Protein AF-A0A9P3Q6A2-F1 (afdb_monomer_lite)

Structure (mmCIF, N/CA/C/O backbone):
data_AF-A0A9P3Q6A2-F1
#
_entry.id   AF-A0A9P3Q6A2-F1
#
loop_
_atom_site.group_PDB
_atom_site.id
_atom_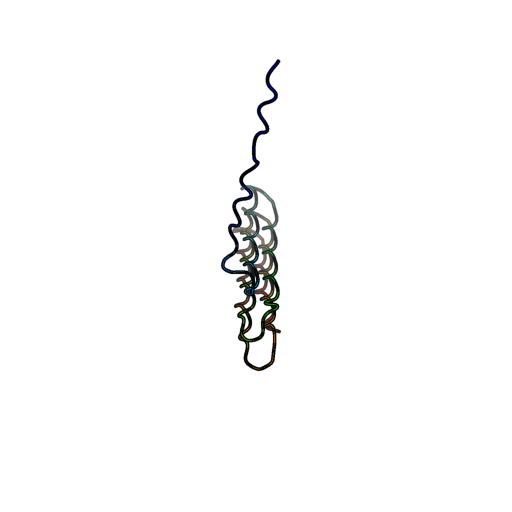site.type_symbol
_atom_site.label_atom_id
_atom_site.label_alt_id
_atom_site.label_comp_id
_atom_site.label_asym_id
_atom_site.label_entity_id
_atom_site.label_seq_id
_atom_site.pdbx_PDB_ins_code
_atom_site.Cartn_x
_atom_site.Cartn_y
_atom_site.Cartn_z
_atom_site.occupancy
_atom_site.B_iso_or_equiv
_atom_site.auth_seq_id
_atom_site.auth_comp_id
_atom_site.auth_asym_id
_atom_site.auth_atom_id
_atom_site.pdbx_PDB_model_num
ATOM 1 N N . MET A 1 1 ? -12.857 40.106 -28.783 1.00 48.41 1 MET A N 1
ATOM 2 C CA . MET A 1 1 ? -13.370 38.939 -28.034 1.00 48.41 1 MET A CA 1
ATOM 3 C C . MET A 1 1 ? -12.245 37.914 -28.010 1.00 48.41 1 MET A C 1
ATOM 5 O O . MET A 1 1 ? -12.000 37.279 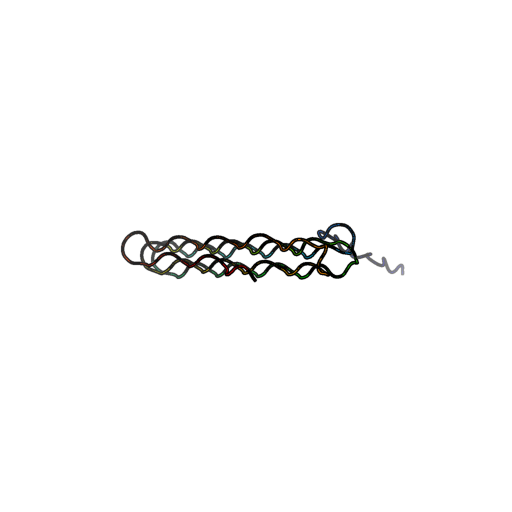-29.024 1.00 48.41 1 MET A O 1
ATOM 9 N N . THR A 1 2 ? -11.456 37.879 -26.933 1.00 52.19 2 THR A N 1
ATOM 10 C CA . THR A 1 2 ? -10.187 37.130 -26.877 1.00 52.19 2 THR A CA 1
ATOM 11 C C . THR A 1 2 ? -10.376 35.884 -26.023 1.00 52.19 2 THR A C 1
ATOM 13 O O . THR A 1 2 ? -10.626 35.988 -24.824 1.00 52.19 2 THR A O 1
ATOM 16 N N . THR A 1 3 ? -10.277 34.706 -26.633 1.00 56.09 3 THR A N 1
ATOM 17 C CA . THR A 1 3 ? -10.368 33.421 -25.932 1.00 56.09 3 THR A CA 1
ATOM 18 C C . THR A 1 3 ? -9.018 33.102 -25.294 1.00 56.09 3 THR A C 1
ATOM 20 O O . THR A 1 3 ? -8.057 32.779 -25.988 1.00 56.09 3 THR A O 1
ATOM 23 N N . ILE A 1 4 ? -8.932 33.198 -23.966 1.00 55.03 4 ILE A N 1
ATOM 24 C CA . ILE A 1 4 ? -7.765 32.742 -23.203 1.00 55.03 4 ILE A CA 1
ATOM 25 C C . ILE A 1 4 ? -7.836 31.215 -23.122 1.00 55.03 4 ILE A C 1
ATOM 27 O O . ILE A 1 4 ? -8.586 30.657 -22.319 1.00 55.03 4 ILE A O 1
ATOM 31 N N . ALA A 1 5 ? -7.059 30.531 -23.961 1.00 53.19 5 ALA A N 1
ATOM 32 C CA . ALA A 1 5 ? -6.827 29.100 -23.829 1.00 53.19 5 ALA A CA 1
ATOM 33 C C . ALA A 1 5 ? -6.021 28.856 -22.544 1.00 53.19 5 ALA A C 1
ATOM 35 O O . ALA A 1 5 ? -4.799 29.019 -22.518 1.00 53.19 5 ALA A O 1
ATOM 36 N N . ARG A 1 6 ? -6.702 28.494 -21.450 1.00 58.19 6 ARG A N 1
ATOM 37 C CA . ARG A 1 6 ? -6.028 27.993 -20.250 1.00 58.19 6 ARG A CA 1
ATOM 38 C C . ARG A 1 6 ? -5.345 26.682 -20.627 1.00 58.19 6 ARG A C 1
ATOM 40 O O . ARG A 1 6 ? -6.010 25.667 -20.809 1.00 58.19 6 ARG A O 1
ATOM 47 N N . ARG A 1 7 ? -4.017 26.705 -20.755 1.00 57.19 7 ARG A N 1
ATOM 48 C CA . ARG A 1 7 ? -3.218 25.480 -20.732 1.00 57.19 7 ARG A CA 1
ATOM 49 C C . ARG A 1 7 ? -3.399 24.873 -19.346 1.00 57.19 7 ARG A C 1
ATOM 51 O O . ARG A 1 7 ? -2.896 25.421 -18.370 1.00 57.19 7 ARG A O 1
ATOM 58 N N . ALA A 1 8 ? -4.142 23.775 -19.259 1.00 55.56 8 ALA A N 1
ATOM 59 C CA . ALA A 1 8 ? -4.055 22.900 -18.104 1.00 55.56 8 ALA A CA 1
ATOM 60 C C . ALA A 1 8 ? -2.614 22.378 -18.071 1.00 55.56 8 ALA A C 1
ATOM 62 O O . ALA A 1 8 ? -2.205 21.604 -18.937 1.00 55.56 8 ALA A O 1
ATOM 63 N N . SER A 1 9 ? -1.811 22.869 -17.131 1.00 53.50 9 SER A N 1
ATOM 64 C CA . SER A 1 9 ? -0.533 22.251 -16.816 1.00 53.50 9 SER A CA 1
ATOM 65 C C . SER A 1 9 ? -0.847 20.878 -16.236 1.00 53.50 9 SER A C 1
ATOM 67 O O . SER A 1 9 ? -1.248 20.765 -15.078 1.00 53.50 9 SER A O 1
ATOM 69 N N . ILE A 1 10 ? -0.721 19.836 -17.055 1.00 57.38 10 ILE A N 1
ATOM 70 C CA . ILE A 1 10 ? -0.639 18.470 -16.549 1.00 57.38 10 ILE A CA 1
ATOM 71 C C . ILE A 1 10 ? 0.653 18.423 -15.733 1.00 57.38 10 ILE A C 1
ATOM 73 O O . ILE A 1 10 ? 1.747 18.419 -16.296 1.00 57.38 10 ILE A O 1
ATOM 77 N N . SER A 1 11 ? 0.520 18.459 -14.407 1.00 50.62 11 SER A N 1
ATOM 78 C CA . SER A 1 11 ? 1.612 18.120 -13.501 1.00 50.62 11 SER A CA 1
ATOM 79 C C . SER A 1 11 ? 1.866 16.633 -13.685 1.00 50.62 11 SER A C 1
ATOM 81 O O . SER A 1 11 ? 1.134 15.803 -13.148 1.00 50.62 11 SER A O 1
ATOM 83 N N . GLN A 1 12 ? 2.856 16.287 -14.501 1.00 53.09 12 GLN A N 1
ATOM 84 C CA . GLN A 1 12 ? 3.374 14.927 -14.555 1.00 53.09 12 GLN A CA 1
ATOM 85 C C . GLN A 1 12 ? 4.150 14.682 -13.254 1.00 53.09 12 GLN A C 1
ATOM 87 O O . GLN A 1 12 ? 5.374 14.736 -13.227 1.00 53.09 12 GLN A O 1
ATOM 92 N N . ASN A 1 13 ? 3.429 14.447 -12.152 1.00 48.69 13 ASN A N 1
ATOM 93 C CA . ASN A 1 13 ? 3.988 13.954 -10.887 1.00 48.69 13 ASN A CA 1
ATOM 94 C C . ASN A 1 13 ? 4.331 12.457 -11.015 1.00 48.69 13 ASN A C 1
ATOM 96 O O . ASN A 1 13 ? 3.920 11.638 -10.202 1.00 48.69 13 ASN A O 1
ATOM 100 N N . GLY A 1 14 ? 5.031 12.091 -12.084 1.00 45.03 14 GLY A N 1
ATOM 101 C CA . GLY A 1 14 ? 5.485 10.740 -12.375 1.00 45.03 14 GLY A CA 1
ATOM 102 C C . GLY A 1 14 ? 6.808 10.866 -13.107 1.00 45.03 14 GLY A C 1
ATOM 103 O O . GLY A 1 14 ? 6.840 11.331 -14.244 1.00 45.03 14 GLY A O 1
ATOM 104 N N . GLY A 1 15 ? 7.903 10.565 -12.410 1.00 45.69 15 GLY A N 1
ATOM 105 C CA . GLY A 1 15 ? 9.258 10.731 -12.926 1.00 45.69 15 GLY A CA 1
ATOM 106 C C . GLY A 1 15 ? 9.463 10.035 -14.273 1.00 45.69 15 GLY A C 1
ATOM 107 O O . GLY A 1 15 ? 8.913 8.967 -14.508 1.00 45.69 15 GLY A O 1
ATOM 108 N N . ASN A 1 16 ? 10.248 10.670 -15.148 1.00 51.50 16 ASN A N 1
ATOM 109 C CA . ASN A 1 16 ? 10.849 10.140 -16.379 1.00 51.50 16 ASN A CA 1
ATOM 110 C C . ASN A 1 16 ? 10.296 8.786 -16.878 1.00 51.50 16 ASN A C 1
ATOM 112 O O . ASN A 1 16 ? 10.973 7.776 -16.738 1.00 51.50 16 ASN A O 1
ATOM 116 N N . GLY A 1 17 ? 9.085 8.789 -17.455 1.00 54.41 17 GLY A N 1
ATOM 117 C CA . GLY A 1 17 ? 8.560 7.938 -18.546 1.00 54.41 17 GLY A CA 1
ATOM 118 C C . GLY A 1 17 ? 8.713 6.408 -18.546 1.00 54.41 17 GLY A C 1
ATOM 119 O O . GLY A 1 17 ? 8.211 5.774 -19.467 1.00 54.41 17 GLY A O 1
ATOM 120 N N . TYR A 1 18 ? 9.392 5.804 -17.579 1.00 62.00 18 TYR A N 1
ATOM 121 C CA . TYR A 1 18 ? 9.832 4.414 -17.651 1.00 62.00 18 TYR A CA 1
ATOM 122 C C . TYR A 1 18 ? 9.606 3.661 -16.336 1.00 62.00 18 TYR A C 1
ATOM 124 O O . TYR A 1 18 ? 9.399 2.450 -16.365 1.00 62.00 18 TYR A O 1
ATOM 132 N N . HIS A 1 19 ? 9.586 4.361 -15.199 1.00 75.62 19 HIS A N 1
ATOM 133 C CA . HIS A 1 19 ? 9.279 3.774 -13.896 1.00 75.62 19 HIS A CA 1
ATOM 134 C C . HIS A 1 19 ? 7.777 3.690 -13.653 1.00 75.62 19 HIS A C 1
ATOM 136 O O . HIS A 1 19 ? 7.009 4.562 -14.068 1.00 75.62 19 HIS A O 1
ATOM 142 N N . GLY A 1 20 ? 7.371 2.646 -12.941 1.00 78.88 20 GLY A N 1
ATOM 143 C CA . GLY A 1 20 ? 6.008 2.536 -12.455 1.00 78.88 20 GLY A CA 1
ATOM 144 C C . GLY A 1 20 ? 5.700 3.592 -11.395 1.00 78.88 20 GLY A C 1
ATOM 145 O O . GLY A 1 20 ? 6.536 3.883 -10.544 1.00 78.88 20 GLY A O 1
ATOM 146 N N . GLY A 1 21 ? 4.498 4.168 -11.430 1.00 86.56 21 GLY A N 1
ATOM 147 C CA . GLY A 1 21 ? 4.047 5.070 -10.368 1.00 86.56 21 GLY A CA 1
ATOM 148 C C . GLY A 1 21 ? 3.808 4.316 -9.058 1.00 86.56 21 GLY A C 1
ATOM 149 O O . GLY A 1 21 ? 3.321 3.189 -9.087 1.00 86.56 21 GLY A O 1
ATOM 150 N N . HIS A 1 22 ? 4.123 4.927 -7.918 1.00 91.12 22 HIS A N 1
ATOM 151 C CA . HIS A 1 22 ? 3.804 4.344 -6.614 1.00 91.12 22 HIS A CA 1
ATOM 152 C C . HIS A 1 22 ? 2.288 4.256 -6.404 1.00 91.12 22 HIS A C 1
ATOM 154 O O . HIS A 1 22 ? 1.533 5.144 -6.814 1.00 91.12 22 HIS A O 1
ATOM 160 N N . GLY A 1 23 ? 1.856 3.192 -5.737 1.00 91.69 23 GLY A N 1
ATOM 161 C CA . GLY A 1 23 ? 0.494 3.039 -5.263 1.00 91.69 23 GLY A CA 1
ATOM 162 C C . GLY A 1 23 ? 0.156 4.070 -4.187 1.00 91.69 23 GLY A C 1
ATOM 163 O O . GLY A 1 23 ? 0.993 4.446 -3.368 1.00 91.69 23 GLY A O 1
ATOM 164 N N . GLY A 1 24 ? -1.087 4.550 -4.183 1.00 95.19 24 GLY A N 1
ATOM 165 C CA . GLY A 1 24 ? -1.558 5.471 -3.149 1.00 95.19 24 GLY A CA 1
ATOM 166 C C . GLY A 1 24 ? -1.781 4.760 -1.815 1.00 95.19 24 GLY A C 1
ATOM 167 O O . GLY A 1 24 ? -2.255 3.627 -1.798 1.00 95.19 24 GLY A O 1
ATOM 168 N N . ARG A 1 25 ? -1.493 5.428 -0.696 1.00 97.12 25 ARG A N 1
ATOM 169 C CA . ARG A 1 25 ? -1.860 4.922 0.633 1.00 97.12 25 ARG A CA 1
ATOM 170 C C . ARG A 1 25 ? -3.387 4.846 0.782 1.00 97.12 25 ARG A C 1
ATOM 172 O O . ARG A 1 25 ? -4.100 5.755 0.352 1.00 97.12 25 ARG A O 1
ATOM 179 N N . GLY A 1 26 ? -3.871 3.776 1.404 1.00 95.00 26 GLY A N 1
ATOM 180 C CA . GLY A 1 26 ? -5.269 3.596 1.769 1.00 95.00 26 GLY A CA 1
ATOM 181 C C . GLY A 1 26 ? -5.727 4.602 2.828 1.00 95.00 26 GLY A C 1
ATOM 182 O O . GLY A 1 26 ? -4.964 4.994 3.706 1.00 95.00 26 GLY A O 1
ATOM 183 N N . GLY A 1 27 ? -6.979 5.052 2.736 1.00 96.19 27 GLY A N 1
ATOM 184 C CA . GLY A 1 27 ? -7.526 6.029 3.680 1.00 96.19 27 GLY A CA 1
ATOM 185 C C . GLY A 1 27 ? -7.771 5.433 5.065 1.00 96.19 27 GLY A C 1
ATOM 186 O O . GLY A 1 27 ? -8.244 4.303 5.176 1.00 96.19 27 GLY A O 1
ATOM 187 N N . ASP A 1 28 ? -7.502 6.208 6.112 1.00 97.06 28 ASP A N 1
ATOM 188 C CA . ASP A 1 28 ? -7.828 5.811 7.481 1.00 97.06 28 ASP A CA 1
ATOM 189 C C . ASP A 1 28 ? -9.342 5.928 7.735 1.00 97.06 28 ASP A C 1
ATOM 191 O O . ASP A 1 28 ? -10.029 6.808 7.201 1.00 97.06 28 ASP A O 1
ATOM 195 N N . ALA A 1 29 ? -9.873 5.024 8.554 1.00 94.06 29 ALA A N 1
ATOM 196 C CA . ALA A 1 29 ? -11.281 4.998 8.914 1.00 94.06 29 ALA A CA 1
ATOM 197 C C . ALA A 1 29 ? -11.666 6.121 9.895 1.00 94.06 29 ALA A C 1
ATOM 199 O O . ALA A 1 29 ? -10.838 6.714 10.586 1.00 94.06 29 ALA A O 1
ATOM 200 N N . GLY A 1 30 ? -12.973 6.376 10.005 1.00 90.56 30 GLY A N 1
ATOM 201 C CA . GLY A 1 30 ? -13.525 7.231 11.057 1.00 90.56 30 GLY A CA 1
ATOM 202 C C . GLY A 1 30 ? -13.410 6.604 12.455 1.00 90.56 30 GLY A C 1
ATOM 203 O O . GLY A 1 30 ? -13.280 5.392 12.604 1.00 90.56 30 GLY A O 1
ATOM 204 N N . LEU A 1 31 ? -13.519 7.435 13.498 1.00 91.56 31 LEU A N 1
ATOM 205 C CA . LEU A 1 31 ? -13.165 7.070 14.878 1.00 91.56 31 LEU A CA 1
ATOM 206 C C . LEU A 1 31 ? -13.917 5.856 15.454 1.00 91.56 31 LEU A C 1
ATOM 208 O O . LEU A 1 31 ? -13.311 5.050 16.148 1.00 91.56 31 LEU A O 1
ATOM 212 N N . LEU A 1 32 ? -15.230 5.733 15.238 1.00 87.69 32 LEU A N 1
ATOM 213 C CA . LEU A 1 32 ? -16.056 4.772 15.990 1.00 87.69 32 LEU A CA 1
ATOM 214 C C . LEU A 1 32 ? -16.153 3.398 15.328 1.00 87.69 32 LEU A C 1
ATOM 216 O O . LEU A 1 32 ? -16.068 2.374 16.000 1.00 87.69 32 LEU A O 1
ATOM 220 N N . SER A 1 33 ? -16.360 3.367 14.016 1.00 87.88 33 SER A N 1
ATOM 221 C CA . SER A 1 33 ? -16.413 2.123 13.264 1.00 87.88 33 SER A CA 1
ATOM 222 C C . SER A 1 33 ? -16.071 2.377 11.808 1.00 87.88 33 SER A C 1
ATOM 224 O O . SER A 1 33 ? -16.577 3.325 11.202 1.00 87.88 33 SER A O 1
ATOM 226 N N . GLY A 1 34 ? -15.217 1.524 11.257 1.00 89.19 34 GLY A N 1
ATOM 227 C CA . GLY A 1 34 ? -14.851 1.566 9.853 1.00 89.19 34 GLY A CA 1
ATOM 228 C C . GLY A 1 34 ? -13.589 0.769 9.567 1.00 89.19 34 GLY A C 1
ATOM 229 O O . GLY A 1 34 ? -12.720 0.619 10.425 1.00 89.19 34 GLY A O 1
ATOM 230 N N . PHE A 1 35 ? -13.519 0.261 8.343 1.00 94.00 35 PHE A N 1
ATOM 231 C CA . PHE A 1 35 ? -12.356 -0.444 7.830 1.00 94.00 35 PHE A CA 1
ATOM 232 C C . PHE A 1 35 ? -11.363 0.547 7.241 1.00 94.00 35 PHE A C 1
ATOM 234 O O . PHE A 1 35 ? -11.766 1.503 6.574 1.00 94.00 35 PHE A O 1
ATOM 241 N N . GLY A 1 36 ? -10.079 0.290 7.462 1.00 95.50 36 GLY A N 1
ATOM 242 C CA . GLY A 1 36 ? -9.030 0.982 6.737 1.00 95.50 36 GLY A CA 1
ATOM 243 C C . GLY A 1 36 ? -9.115 0.684 5.238 1.00 95.50 36 GLY A C 1
ATOM 244 O O . GLY A 1 36 ? -9.434 -0.432 4.821 1.00 95.50 36 GLY A O 1
ATOM 245 N N . GLY A 1 37 ? -8.858 1.688 4.406 1.00 97.00 37 GLY A N 1
ATOM 246 C CA . GLY A 1 37 ? -8.828 1.530 2.956 1.00 97.00 37 GLY A CA 1
ATOM 247 C C . GLY A 1 37 ? -7.633 0.690 2.509 1.00 97.00 37 GLY A C 1
ATOM 248 O O . GLY A 1 37 ? -6.567 0.764 3.106 1.00 97.00 37 GLY A O 1
ATOM 249 N N . ALA A 1 38 ? -7.776 -0.094 1.442 1.00 97.38 38 ALA A N 1
ATOM 250 C CA . ALA A 1 38 ? -6.636 -0.805 0.869 1.00 97.38 38 ALA A CA 1
ATOM 251 C C . ALA A 1 38 ? -5.633 0.171 0.233 1.00 97.38 38 ALA A C 1
ATOM 253 O O . ALA A 1 38 ? -6.023 1.181 -0.360 1.00 97.38 38 ALA A O 1
ATOM 254 N N . GLY A 1 39 ? -4.351 -0.162 0.328 1.00 96.62 39 GLY A N 1
ATOM 255 C CA . GLY A 1 39 ? -3.295 0.497 -0.418 1.00 96.62 39 GLY A CA 1
ATOM 256 C C . GLY A 1 39 ? -3.377 0.178 -1.911 1.00 96.62 39 GLY A C 1
ATOM 257 O O . GLY A 1 39 ? -3.729 -0.929 -2.322 1.00 96.62 39 GLY A O 1
ATOM 258 N N . GLY A 1 40 ? -3.077 1.166 -2.747 1.00 95.94 40 GLY A N 1
ATOM 259 C CA . GLY A 1 40 ? -3.041 1.017 -4.197 1.00 95.94 40 GLY A CA 1
ATOM 260 C C . GLY A 1 40 ? -1.854 0.168 -4.646 1.00 95.94 40 GLY A C 1
ATOM 261 O O . GLY A 1 40 ? -0.791 0.206 -4.037 1.00 95.94 40 GLY A O 1
ATOM 262 N N . ALA A 1 41 ? -2.008 -0.578 -5.736 1.00 94.94 41 ALA A N 1
ATOM 263 C CA . ALA A 1 41 ? -0.886 -1.295 -6.334 1.00 94.94 41 ALA A CA 1
ATOM 264 C C . ALA A 1 41 ? 0.115 -0.325 -6.981 1.00 94.94 41 ALA A C 1
ATOM 266 O O . ALA A 1 41 ? -0.275 0.708 -7.534 1.00 94.94 41 ALA A O 1
ATOM 267 N N . GLY A 1 42 ? 1.393 -0.693 -6.949 1.00 91.88 42 GLY A N 1
ATOM 268 C CA . GLY A 1 42 ? 2.426 -0.025 -7.726 1.00 91.88 42 GLY A CA 1
ATOM 269 C C . GLY A 1 42 ? 2.260 -0.286 -9.224 1.00 91.88 42 GLY A C 1
ATOM 270 O O . GLY A 1 42 ? 1.878 -1.374 -9.656 1.00 91.88 42 GLY A O 1
ATOM 271 N N . GLY A 1 43 ? 2.537 0.722 -10.045 1.00 89.62 43 GLY A N 1
ATOM 272 C CA . GLY A 1 43 ? 2.504 0.617 -11.501 1.00 89.62 43 GLY A CA 1
ATOM 273 C C . GLY A 1 43 ? 3.670 -0.208 -12.046 1.00 89.62 43 GLY A C 1
ATOM 274 O O . GLY A 1 43 ? 4.736 -0.276 -11.441 1.00 89.62 43 GLY A O 1
ATOM 275 N N . ALA A 1 44 ? 3.506 -0.808 -13.222 1.00 86.56 44 ALA A N 1
ATOM 276 C CA . ALA A 1 44 ? 4.608 -1.489 -13.897 1.00 86.56 44 ALA A CA 1
ATOM 277 C C . ALA A 1 44 ? 5.592 -0.480 -14.516 1.00 86.56 44 ALA A C 1
ATOM 279 O O . ALA A 1 44 ? 5.175 0.514 -15.116 1.00 86.56 44 ALA A O 1
ATOM 280 N N . GLY A 1 45 ? 6.892 -0.760 -14.410 1.00 82.81 45 GLY A N 1
ATOM 281 C CA . GLY A 1 45 ? 7.899 -0.111 -15.247 1.00 82.81 45 GLY A CA 1
ATOM 282 C C . GLY A 1 45 ? 7.865 -0.708 -16.656 1.00 82.81 45 GLY A C 1
ATOM 283 O O . GLY A 1 45 ? 7.705 -1.916 -16.806 1.00 82.81 45 GLY A O 1
ATOM 284 N N . THR A 1 46 ? 7.972 0.112 -17.702 1.00 73.44 46 THR A N 1
ATOM 285 C CA . THR A 1 46 ? 7.789 -0.338 -19.106 1.00 73.44 46 THR A CA 1
ATOM 286 C C . THR A 1 46 ? 9.007 -0.098 -20.001 1.00 73.44 46 THR A C 1
ATOM 288 O O . THR A 1 46 ? 8.931 -0.239 -21.2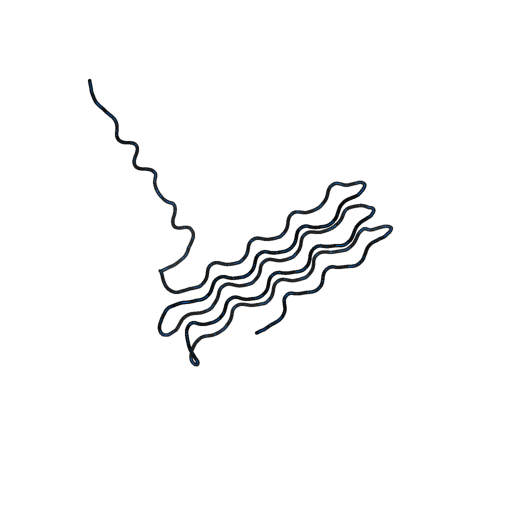20 1.00 73.44 46 THR A O 1
ATOM 291 N N . GLY A 1 47 ? 10.154 0.243 -19.412 1.00 67.69 47 GLY A N 1
ATOM 292 C CA . GLY A 1 47 ? 11.406 0.481 -20.132 1.00 67.69 47 GLY A CA 1
ATOM 293 C C . GLY A 1 47 ? 12.426 -0.660 -19.997 1.00 67.69 47 GLY A C 1
ATOM 294 O O . GLY A 1 47 ? 12.229 -1.601 -19.230 1.00 67.69 47 GLY A O 1
ATOM 295 N N . PRO A 1 48 ? 13.554 -0.579 -20.729 1.00 64.00 48 PRO A N 1
ATOM 296 C CA . PRO A 1 48 ? 14.554 -1.645 -20.790 1.00 64.00 48 PRO A CA 1
ATOM 297 C C . PRO A 1 48 ? 15.366 -1.830 -19.501 1.00 64.00 48 PRO A C 1
ATOM 299 O O . PRO A 1 48 ? 16.019 -2.852 -19.360 1.00 64.00 48 PRO A O 1
ATOM 302 N N . ILE A 1 49 ? 15.375 -0.873 -18.573 1.00 71.75 49 ILE A N 1
ATOM 303 C CA . ILE A 1 49 ? 15.897 -1.048 -17.208 1.00 71.75 49 ILE A CA 1
ATOM 304 C C . ILE A 1 49 ? 15.063 -0.136 -16.312 1.00 71.75 49 ILE A C 1
ATOM 306 O O . ILE A 1 49 ? 15.317 1.067 -16.256 1.00 71.75 49 ILE A O 1
ATOM 310 N N . THR A 1 50 ? 14.014 -0.665 -15.682 1.00 77.56 50 THR A N 1
ATOM 311 C CA . THR A 1 50 ? 13.060 0.176 -14.944 1.00 77.56 50 THR A CA 1
ATOM 312 C C . THR A 1 50 ? 12.505 -0.488 -13.713 1.00 77.56 50 THR A C 1
ATOM 314 O O . THR A 1 50 ? 11.905 -1.553 -13.805 1.00 77.56 50 THR A O 1
ATOM 317 N N . THR A 1 51 ? 12.584 0.204 -12.587 1.00 84.06 51 THR A N 1
ATOM 318 C CA . THR A 1 51 ? 11.916 -0.226 -11.361 1.00 84.06 51 THR A CA 1
ATOM 319 C C . THR A 1 51 ? 10.396 -0.100 -11.483 1.00 84.06 51 THR A C 1
ATOM 321 O O . THR A 1 51 ? 9.901 0.929 -11.961 1.00 84.06 51 THR A O 1
ATOM 324 N N . GLY A 1 52 ? 9.668 -1.135 -11.063 1.00 88.00 52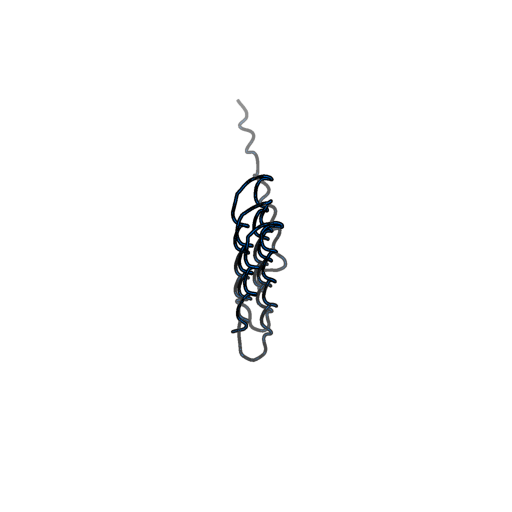 GLY A N 1
ATOM 325 C CA . GLY A 1 52 ? 8.231 -1.027 -10.809 1.00 88.00 52 GLY A CA 1
ATOM 326 C C . GLY A 1 52 ? 7.942 -0.091 -9.632 1.00 88.00 52 GLY A C 1
ATOM 327 O O . GLY A 1 52 ? 8.811 0.157 -8.802 1.00 88.00 52 GLY A O 1
ATOM 328 N N . GLY A 1 53 ? 6.738 0.470 -9.568 1.00 91.44 53 GLY A N 1
ATOM 329 C CA . GLY A 1 53 ? 6.351 1.336 -8.455 1.00 91.44 53 GLY A CA 1
ATOM 330 C C . GLY A 1 53 ? 6.154 0.536 -7.171 1.00 91.44 53 GLY A C 1
ATOM 331 O O . GLY A 1 53 ? 5.743 -0.619 -7.224 1.00 91.44 53 GLY A O 1
ATOM 332 N N . ASP A 1 54 ? 6.406 1.135 -6.013 1.00 93.06 54 ASP A N 1
ATOM 333 C CA . ASP A 1 54 ? 6.039 0.504 -4.738 1.00 93.06 54 ASP A CA 1
ATOM 334 C C . ASP A 1 54 ? 4.514 0.419 -4.595 1.00 93.06 54 ASP A C 1
ATOM 336 O O . ASP A 1 54 ? 3.788 1.281 -5.097 1.00 93.06 54 ASP A O 1
ATOM 340 N N . GLY A 1 55 ? 4.024 -0.603 -3.901 1.00 94.88 55 GLY A N 1
ATOM 341 C CA . GLY A 1 55 ? 2.645 -0.642 -3.430 1.00 94.88 55 GLY A CA 1
ATOM 342 C C . GLY A 1 55 ? 2.419 0.372 -2.307 1.00 94.88 55 GLY A C 1
ATOM 343 O O . GLY A 1 55 ? 3.323 0.666 -1.532 1.00 94.88 55 GLY A O 1
ATOM 344 N N . GLY A 1 56 ? 1.212 0.923 -2.221 1.00 97.19 56 GLY A N 1
ATOM 345 C CA . GLY A 1 56 ? 0.831 1.825 -1.137 1.00 97.19 56 GLY A CA 1
ATOM 346 C C . GLY A 1 56 ? 0.479 1.060 0.134 1.00 97.19 56 GLY A C 1
ATOM 347 O O . GLY A 1 56 ? -0.043 -0.049 0.062 1.00 97.19 56 GLY A O 1
ATOM 348 N N . ASP A 1 57 ? 0.711 1.652 1.299 1.00 97.88 57 ASP A N 1
ATOM 349 C CA . ASP A 1 57 ? 0.290 1.053 2.568 1.00 97.88 57 ASP A CA 1
ATOM 350 C C . ASP A 1 57 ? -1.239 1.042 2.704 1.00 97.88 57 ASP A C 1
ATOM 352 O O . ASP A 1 57 ? -1.936 1.908 2.166 1.00 97.88 57 ASP A O 1
ATOM 356 N N . GLY A 1 58 ? -1.768 0.073 3.444 1.00 96.94 58 GLY A N 1
ATOM 357 C CA . GLY A 1 58 ? -3.156 0.064 3.882 1.00 96.94 58 GLY A CA 1
ATOM 358 C C . GLY A 1 58 ? -3.454 1.170 4.898 1.00 96.94 58 GLY A C 1
ATOM 359 O O . GLY A 1 58 ? -2.569 1.681 5.581 1.00 96.94 58 GLY A O 1
ATOM 360 N N . GLY A 1 59 ? -4.722 1.557 4.988 1.00 97.31 59 GLY A N 1
ATOM 361 C CA . GLY A 1 59 ? -5.221 2.510 5.973 1.00 97.31 59 GLY A CA 1
ATOM 362 C C . GLY A 1 59 ? -5.524 1.846 7.312 1.00 97.31 59 GLY A C 1
ATOM 363 O O . GLY A 1 59 ? -5.809 0.648 7.377 1.00 97.31 59 GLY A O 1
ATOM 364 N N . THR A 1 60 ? -5.510 2.637 8.375 1.00 97.25 60 THR A N 1
ATOM 365 C CA . THR A 1 60 ? -5.798 2.183 9.739 1.00 97.25 60 THR A CA 1
ATOM 366 C C . THR A 1 60 ? -7.301 2.227 10.030 1.00 97.25 60 THR A C 1
ATOM 368 O O . THR A 1 60 ? -8.016 3.118 9.565 1.00 97.25 60 THR A O 1
ATOM 371 N N . ALA A 1 61 ? -7.801 1.264 10.804 1.00 96.12 61 ALA A N 1
ATOM 372 C CA . ALA A 1 61 ? -9.167 1.272 11.323 1.00 96.12 61 ALA A CA 1
ATOM 373 C C . ALA A 1 61 ? -9.330 2.170 12.567 1.00 96.12 61 ALA A C 1
ATOM 375 O O . ALA A 1 61 ? -8.366 2.569 13.211 1.00 96.12 61 ALA A O 1
ATOM 376 N N . GLY A 1 62 ? -10.582 2.493 12.913 1.00 92.31 62 GLY A N 1
ATOM 377 C CA . GLY A 1 62 ? -10.925 3.273 14.109 1.00 92.31 62 GLY A CA 1
ATOM 378 C C . GLY A 1 62 ? -10.987 2.420 15.382 1.00 92.31 62 GLY A C 1
ATOM 379 O O . GLY A 1 62 ? -10.090 1.649 15.700 1.00 92.31 62 GLY A O 1
ATOM 380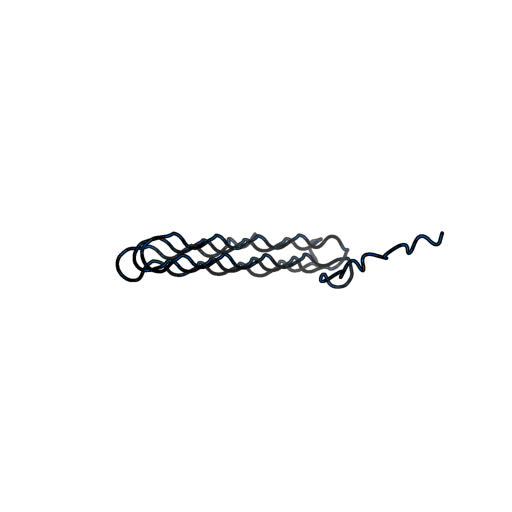 N N . LEU A 1 63 ? -12.071 2.536 16.148 1.00 94.19 63 LEU A N 1
ATOM 381 C CA . LEU A 1 63 ? -12.266 1.744 17.366 1.00 94.19 63 LEU A CA 1
ATOM 382 C C . LEU A 1 63 ? -12.628 0.283 17.055 1.00 94.19 63 LEU A C 1
ATOM 384 O O . LEU A 1 63 ? -12.127 -0.634 17.706 1.00 94.19 63 LEU A O 1
ATOM 388 N N . ILE A 1 64 ? -13.501 0.084 16.063 1.00 95.25 64 ILE A N 1
ATOM 389 C CA . ILE A 1 64 ? -13.965 -1.229 15.605 1.00 95.25 64 ILE A CA 1
ATOM 390 C C . ILE A 1 64 ? -13.869 -1.304 14.079 1.00 95.25 64 ILE A C 1
ATOM 392 O O . ILE A 1 64 ? -14.527 -0.539 13.367 1.00 95.25 64 ILE A O 1
ATOM 396 N N . GLY A 1 65 ? -13.101 -2.263 13.576 1.00 95.38 65 GLY A N 1
ATOM 397 C CA . GLY A 1 65 ? -12.907 -2.503 12.147 1.00 95.38 65 GLY A CA 1
ATOM 398 C C . GLY A 1 65 ? -11.540 -3.109 11.856 1.00 95.38 65 GLY A C 1
ATOM 399 O O . GLY A 1 65 ? -10.653 -3.089 12.696 1.00 95.38 65 GLY A O 1
ATOM 400 N N . SER A 1 66 ? -11.366 -3.673 10.670 1.00 97.69 66 SER A N 1
ATOM 401 C CA . SER A 1 66 ? -10.075 -4.206 10.215 1.00 97.69 66 SER A CA 1
ATOM 402 C C . SER A 1 66 ? -9.268 -3.143 9.481 1.00 97.69 66 SER A C 1
ATOM 404 O O . SER A 1 66 ? -9.846 -2.310 8.774 1.00 97.69 66 SER A O 1
ATOM 406 N N . GLY A 1 67 ? -7.948 -3.202 9.603 1.00 97.75 67 GLY A N 1
ATOM 407 C CA . GLY A 1 67 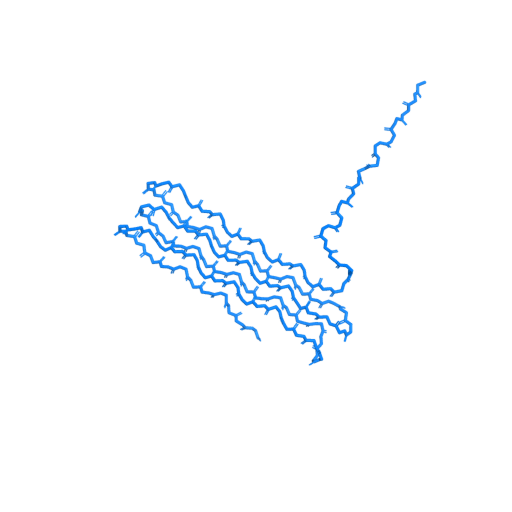? -7.053 -2.405 8.778 1.00 97.75 67 GLY A CA 1
ATOM 408 C C . GLY A 1 67 ? -7.153 -2.797 7.305 1.00 97.75 67 GLY A C 1
ATOM 409 O O . GLY A 1 67 ? -7.600 -3.894 6.953 1.00 97.75 67 GLY A O 1
ATOM 410 N N . GLY A 1 68 ? -6.770 -1.878 6.426 1.00 98.00 68 GLY A N 1
ATOM 411 C CA . GLY A 1 68 ? -6.726 -2.135 4.992 1.00 98.00 68 GLY A CA 1
ATOM 412 C C . GLY A 1 68 ? -5.497 -2.952 4.610 1.00 98.00 68 GLY A C 1
ATOM 413 O O . GLY A 1 68 ? -4.439 -2.802 5.210 1.00 98.00 68 GLY A O 1
ATOM 414 N N . ASN A 1 69 ? -5.595 -3.799 3.587 1.00 98.19 69 ASN A N 1
ATOM 415 C CA . ASN A 1 69 ? -4.413 -4.493 3.067 1.00 98.19 69 ASN A CA 1
ATOM 416 C C . ASN A 1 69 ? -3.477 -3.515 2.350 1.00 98.19 69 ASN A C 1
ATOM 418 O O . ASN A 1 69 ? -3.942 -2.575 1.702 1.00 98.19 69 ASN A O 1
ATOM 422 N N . GLY A 1 70 ? -2.176 -3.775 2.416 1.00 97.31 70 GLY A N 1
ATOM 423 C CA . GLY A 1 70 ? -1.183 -3.094 1.600 1.00 97.31 70 GLY A CA 1
ATOM 424 C C . GLY A 1 70 ? -1.306 -3.457 0.122 1.00 97.31 70 GLY A C 1
ATOM 425 O O . GLY A 1 70 ? -1.782 -4.532 -0.248 1.00 97.31 70 GLY A O 1
ATOM 426 N N . GLY A 1 71 ? -0.877 -2.542 -0.736 1.00 97.06 71 GLY A N 1
ATOM 427 C CA . GLY A 1 71 ? -0.834 -2.724 -2.175 1.00 97.06 71 GLY A CA 1
ATOM 428 C C . GLY A 1 71 ? 0.340 -3.598 -2.608 1.00 97.06 71 GLY A C 1
ATOM 429 O O . GLY A 1 71 ? 1.425 -3.561 -2.028 1.00 97.06 71 GLY A O 1
ATOM 430 N N . ASN A 1 72 ? 0.142 -4.364 -3.677 1.00 95.88 72 ASN A N 1
ATOM 431 C CA . ASN A 1 72 ? 1.219 -5.135 -4.295 1.00 95.88 72 ASN A CA 1
ATOM 432 C C . ASN A 1 72 ? 2.230 -4.210 -4.992 1.00 95.88 72 ASN A C 1
ATOM 434 O O . ASN A 1 72 ? 1.834 -3.154 -5.503 1.00 95.88 72 ASN A O 1
ATOM 438 N N . PRO A 1 73 ? 3.510 -4.609 -5.069 1.00 92.69 73 PRO A N 1
ATOM 439 C CA . PRO A 1 73 ? 4.486 -3.882 -5.857 1.00 92.69 73 PRO A CA 1
ATOM 440 C C . PRO A 1 73 ? 4.170 -3.972 -7.349 1.00 92.69 73 PRO A C 1
ATOM 442 O O . PRO A 1 73 ? 3.583 -4.937 -7.841 1.00 92.69 73 PRO A O 1
ATOM 445 N N . GLY A 1 74 ? 4.623 -2.966 -8.079 1.00 90.50 74 GLY A N 1
ATOM 446 C CA . GLY A 1 74 ? 4.677 -2.975 -9.526 1.00 90.50 74 GLY A CA 1
ATOM 447 C C . GLY A 1 74 ? 5.825 -3.835 -10.045 1.00 90.50 74 GLY A C 1
ATOM 448 O O . GLY A 1 74 ? 6.903 -3.906 -9.447 1.00 90.50 74 GLY A O 1
ATOM 449 N N . LEU A 1 75 ? 5.608 -4.456 -11.202 1.00 86.50 75 LEU A N 1
ATOM 450 C CA . LEU A 1 75 ? 6.621 -5.263 -11.876 1.00 86.50 75 LEU A CA 1
ATOM 451 C C . LEU A 1 75 ? 7.690 -4.388 -12.545 1.00 86.50 75 LEU A C 1
ATOM 453 O O . LEU A 1 75 ? 7.400 -3.302 -13.056 1.00 86.50 75 LEU A O 1
ATOM 457 N N . GLY A 1 76 ? 8.923 -4.895 -12.578 1.00 79.12 76 GLY A N 1
ATOM 458 C CA . GLY A 1 76 ? 9.980 -4.357 -13.431 1.00 79.12 76 GLY A CA 1
ATOM 459 C C . GLY A 1 76 ? 9.741 -4.698 -14.908 1.00 79.12 76 GLY A C 1
ATOM 460 O O . GLY A 1 76 ? 9.102 -5.699 -15.227 1.00 79.12 76 GLY A O 1
ATOM 461 N N . GLY A 1 77 ? 10.274 -3.879 -15.816 1.00 69.94 77 GLY A N 1
ATOM 462 C CA . GLY A 1 77 ? 10.022 -4.003 -17.259 1.00 69.94 77 GLY A CA 1
ATOM 463 C C . GLY A 1 77 ? 10.705 -5.196 -17.939 1.00 69.94 77 GLY A C 1
ATOM 464 O O . GLY A 1 77 ? 10.331 -5.564 -19.051 1.00 69.94 77 GLY A O 1
ATOM 465 N N . ASN A 1 78 ? 11.707 -5.811 -17.296 1.00 70.50 78 ASN A N 1
ATOM 466 C CA . ASN A 1 78 ? 12.393 -7.019 -17.766 1.00 70.50 78 ASN A CA 1
ATOM 467 C C . ASN A 1 78 ? 13.218 -7.712 -16.659 1.00 70.50 78 ASN A C 1
ATOM 469 O O . ASN A 1 78 ? 13.238 -7.270 -15.517 1.00 70.50 78 ASN A O 1
ATOM 473 N N . ALA A 1 79 ? 13.960 -8.769 -17.011 1.00 64.62 79 ALA A N 1
ATOM 474 C CA . ALA A 1 79 ? 14.784 -9.547 -16.076 1.00 64.62 79 ALA A CA 1
ATOM 475 C C . ALA A 1 79 ? 15.938 -8.766 -15.409 1.00 64.62 79 ALA A C 1
ATOM 477 O O . ALA A 1 79 ? 16.440 -9.195 -14.376 1.00 64.62 79 ALA A O 1
ATOM 478 N N . ALA A 1 80 ? 16.369 -7.642 -15.992 1.00 61.62 80 ALA A N 1
ATOM 479 C CA . ALA A 1 80 ? 17.374 -6.755 -15.401 1.00 61.62 80 ALA A CA 1
ATOM 480 C C . ALA A 1 80 ? 16.747 -5.647 -14.532 1.00 61.62 80 ALA A C 1
ATOM 482 O O . ALA A 1 80 ? 17.462 -4.813 -13.979 1.00 61.62 80 ALA A O 1
ATOM 483 N N . SER A 1 81 ? 15.416 -5.610 -14.445 1.00 74.19 81 SER A N 1
ATOM 484 C CA . SER A 1 81 ? 14.656 -4.603 -13.719 1.00 74.19 81 SER A CA 1
ATOM 485 C C . SER A 1 81 ? 14.266 -5.088 -12.327 1.00 74.19 81 SER A C 1
ATOM 487 O O . SER A 1 81 ? 13.922 -6.251 -12.133 1.00 74.19 81 SER A O 1
ATOM 489 N N . THR A 1 82 ? 14.254 -4.171 -11.364 1.00 83.19 82 THR A N 1
ATOM 490 C CA . THR A 1 82 ? 13.810 -4.451 -9.994 1.00 83.19 82 THR A CA 1
ATOM 491 C C . THR A 1 82 ? 12.299 -4.231 -9.872 1.00 83.19 82 THR A C 1
ATOM 493 O O . THR A 1 82 ? 11.736 -3.346 -10.515 1.00 83.19 82 THR A O 1
ATOM 496 N N . GLN A 1 83 ? 11.615 -5.024 -9.053 1.00 86.25 83 GLN A N 1
ATOM 497 C CA . GLN A 1 83 ? 10.237 -4.712 -8.667 1.00 86.25 83 GLN A CA 1
ATOM 498 C C . GLN A 1 83 ? 10.203 -3.584 -7.636 1.00 86.25 83 GLN A C 1
ATOM 500 O O . GLN A 1 83 ? 11.213 -3.292 -6.991 1.00 86.25 83 GLN A O 1
ATOM 505 N N . GLY A 1 84 ? 9.035 -2.968 -7.476 1.00 88.69 84 GLY A N 1
ATOM 506 C CA . GLY A 1 84 ? 8.783 -2.143 -6.302 1.00 88.69 84 GLY A CA 1
ATOM 507 C C . GLY A 1 84 ? 8.741 -2.980 -5.021 1.00 88.69 84 GLY A C 1
ATOM 508 O O . GLY A 1 84 ? 8.780 -4.212 -5.033 1.00 88.69 84 GLY A O 1
ATOM 509 N N . THR A 1 85 ? 8.625 -2.298 -3.897 1.00 93.06 85 THR A N 1
ATOM 510 C CA . THR A 1 85 ? 8.371 -2.881 -2.580 1.00 93.06 85 THR A CA 1
ATOM 511 C C . THR A 1 85 ? 6.869 -3.031 -2.339 1.00 93.06 85 THR A C 1
ATOM 513 O O . THR A 1 85 ? 6.058 -2.269 -2.867 1.00 93.06 85 THR A O 1
ATOM 516 N N . ALA A 1 86 ? 6.472 -4.062 -1.595 1.00 95.81 86 ALA A N 1
ATOM 517 C CA . ALA A 1 86 ? 5.079 -4.240 -1.203 1.00 95.81 86 ALA A CA 1
ATOM 518 C C . ALA A 1 86 ? 4.688 -3.224 -0.121 1.00 95.81 86 ALA A C 1
ATOM 520 O O . ALA A 1 86 ? 5.481 -2.961 0.783 1.00 95.81 86 ALA A O 1
ATOM 521 N N . GLY A 1 87 ? 3.458 -2.713 -0.184 1.00 97.00 87 GLY A N 1
ATOM 522 C CA . GLY A 1 87 ? 2.907 -1.865 0.869 1.00 97.00 87 GLY A CA 1
ATOM 523 C C . GLY A 1 87 ? 2.608 -2.667 2.135 1.00 97.00 87 GLY A C 1
ATOM 524 O O . GLY A 1 87 ? 2.225 -3.840 2.066 1.00 97.00 87 GLY A O 1
ATOM 525 N N . ALA A 1 88 ? 2.754 -2.039 3.296 1.00 97.81 88 ALA A N 1
ATOM 526 C CA . ALA A 1 88 ? 2.367 -2.623 4.572 1.00 97.81 88 ALA A CA 1
ATOM 527 C C . ALA A 1 88 ? 0.837 -2.708 4.700 1.00 97.81 88 ALA A C 1
ATOM 529 O O . ALA A 1 88 ? 0.101 -1.914 4.114 1.00 97.81 88 ALA A O 1
ATOM 530 N N . GLY A 1 89 ? 0.344 -3.668 5.481 1.00 97.31 89 GLY A N 1
ATOM 531 C CA . GLY A 1 89 ? -1.044 -3.637 5.939 1.00 97.31 89 GLY A CA 1
ATOM 532 C C . GLY A 1 89 ? -1.256 -2.507 6.947 1.00 97.31 89 GLY A C 1
ATOM 533 O O . GLY A 1 89 ? -0.330 -2.141 7.664 1.00 97.31 89 GLY A O 1
ATOM 534 N N . GLY A 1 90 ? -2.461 -1.948 6.985 1.00 97.56 90 GLY A N 1
ATOM 535 C CA . GLY A 1 90 ? -2.851 -0.974 7.999 1.00 97.56 90 GLY A CA 1
ATOM 536 C C . GLY A 1 90 ? -3.312 -1.646 9.289 1.00 97.56 90 GLY A C 1
ATOM 537 O O . GLY A 1 90 ? -3.708 -2.812 9.284 1.00 97.56 90 GLY A O 1
ATOM 538 N N . ASP A 1 91 ? -3.298 -0.903 10.389 1.00 98.00 91 ASP A N 1
ATOM 539 C CA . ASP A 1 91 ? -3.646 -1.450 11.703 1.00 98.00 91 ASP A CA 1
ATOM 540 C C . ASP A 1 91 ? -5.159 -1.681 11.847 1.00 98.00 91 ASP A C 1
ATOM 542 O O . ASP A 1 91 ? -5.992 -0.908 11.354 1.00 98.00 91 ASP A O 1
ATOM 546 N N . GLY A 1 92 ? -5.521 -2.746 12.555 1.00 96.38 92 GLY A N 1
ATOM 547 C CA . GLY A 1 92 ? -6.878 -3.038 12.989 1.00 96.38 92 GLY A CA 1
ATOM 548 C C . GLY A 1 92 ? -7.370 -2.100 14.091 1.00 96.38 92 GLY A C 1
ATOM 549 O O . GLY A 1 92 ? -6.634 -1.307 14.674 1.00 96.38 92 GLY A O 1
ATOM 550 N N . GLY A 1 93 ? -8.667 -2.188 14.374 1.00 96.12 93 GLY A N 1
ATOM 551 C CA . GLY A 1 93 ? -9.321 -1.336 15.350 1.00 96.12 93 GLY A CA 1
ATOM 552 C C . GLY A 1 93 ? -8.894 -1.653 16.778 1.00 96.12 93 GLY A C 1
ATOM 553 O O . GLY A 1 93 ? -8.755 -2.816 17.154 1.00 96.12 93 GLY A O 1
ATOM 554 N N . LEU A 1 94 ? -8.749 -0.603 17.589 1.00 93.88 94 LEU A N 1
ATOM 555 C CA . LEU A 1 94 ? -8.186 -0.678 18.946 1.00 93.88 94 LEU A CA 1
ATOM 556 C C . LEU A 1 94 ? -8.917 -1.650 19.885 1.00 93.88 94 LEU A C 1
ATOM 558 O O . LEU A 1 94 ? -8.297 -2.228 20.774 1.00 93.88 94 LEU A O 1
ATOM 562 N N . LEU A 1 95 ? -10.238 -1.780 19.737 1.00 92.81 95 LEU A N 1
ATOM 563 C CA . LEU A 1 95 ? -11.061 -2.657 20.577 1.00 92.81 95 LEU A CA 1
ATOM 564 C C . LEU A 1 95 ? -11.382 -3.978 19.889 1.00 92.81 95 LEU A C 1
ATOM 566 O O . LEU A 1 95 ? -11.434 -5.017 20.546 1.00 92.81 95 LEU A O 1
ATOM 570 N N . LEU A 1 96 ? -11.648 -3.931 18.586 1.00 93.81 96 LEU A N 1
ATOM 571 C CA . LEU A 1 96 ? -11.944 -5.114 17.798 1.00 93.81 96 LEU A CA 1
ATOM 572 C C . LEU A 1 96 ? -11.579 -4.875 16.336 1.00 93.81 96 LEU A C 1
ATOM 574 O O . LEU A 1 96 ? -12.169 -4.028 15.665 1.00 93.81 96 LEU A O 1
ATOM 578 N N . GLY A 1 97 ? -10.654 -5.681 15.835 1.00 95.31 97 GLY A N 1
ATOM 579 C CA . GLY A 1 97 ? -10.165 -5.586 14.473 1.00 95.31 97 GLY A CA 1
ATOM 580 C C . GLY A 1 97 ? -8.998 -6.524 14.233 1.00 95.31 97 GLY A C 1
ATOM 581 O O . GLY A 1 97 ? -8.363 -6.984 15.178 1.00 95.31 97 GLY A O 1
ATOM 582 N N . LEU A 1 98 ? -8.739 -6.810 12.963 1.00 97.44 98 LEU A N 1
ATOM 583 C CA . LEU A 1 98 ? -7.512 -7.467 12.525 1.00 97.44 98 LEU A CA 1
ATOM 584 C C . LEU A 1 98 ? -6.705 -6.478 11.695 1.00 97.44 98 LEU A C 1
ATOM 586 O O . LEU A 1 98 ? -7.292 -5.679 10.958 1.00 97.44 98 LEU A O 1
ATOM 590 N N . ASP A 1 99 ? -5.386 -6.566 11.793 1.00 97.62 99 ASP A N 1
ATOM 591 C CA . ASP A 1 99 ? -4.491 -5.826 10.913 1.00 97.62 99 ASP A CA 1
ATOM 592 C C . ASP A 1 99 ? -4.648 -6.314 9.470 1.00 97.62 99 ASP A C 1
ATOM 594 O O . ASP A 1 99 ? -4.948 -7.485 9.195 1.00 97.62 99 ASP A O 1
ATOM 598 N N . GLY A 1 100 ? -4.443 -5.391 8.539 1.00 96.88 100 GLY A N 1
ATOM 599 C CA . GLY A 1 100 ? -4.343 -5.699 7.127 1.00 96.88 100 GLY A CA 1
ATOM 600 C C . GLY A 1 100 ? -3.117 -6.559 6.835 1.00 96.88 100 GLY A C 1
ATOM 601 O O . GLY A 1 100 ? -2.104 -6.524 7.532 1.00 96.88 100 GLY A O 1
ATOM 602 N N . GLN A 1 101 ? -3.190 -7.330 5.758 1.00 98.00 101 GLN A N 1
ATOM 603 C CA . GLN A 1 101 ? -2.032 -8.053 5.244 1.00 98.00 101 GLN A CA 1
ATOM 604 C C . GLN A 1 101 ? -1.158 -7.111 4.414 1.00 98.00 101 GLN A C 1
ATOM 606 O O . GLN A 1 101 ? -1.672 -6.226 3.727 1.00 98.00 101 GLN A O 1
ATOM 611 N N . ALA A 1 102 ? 0.158 -7.319 4.444 1.00 97.12 102 ALA A N 1
ATOM 612 C CA . ALA A 1 102 ? 1.056 -6.667 3.499 1.00 97.12 102 ALA A CA 1
ATOM 613 C C . ALA A 1 102 ? 0.754 -7.121 2.061 1.00 97.12 102 ALA A C 1
ATOM 615 O O . ALA A 1 102 ? 0.233 -8.219 1.835 1.00 97.12 102 ALA A O 1
ATOM 616 N N . GLY A 1 103 ? 1.117 -6.283 1.091 1.00 93.06 103 GLY A N 1
ATOM 617 C CA . GLY A 1 103 ? 1.087 -6.661 -0.315 1.00 93.06 103 GLY A CA 1
ATOM 618 C C . GLY A 1 103 ? 1.967 -7.885 -0.577 1.00 93.06 103 GLY A C 1
ATOM 619 O O . GLY A 1 103 ? 2.973 -8.121 0.095 1.00 93.06 103 GLY A O 1
ATOM 620 N N . THR A 1 104 ? 1.602 -8.682 -1.572 1.00 91.12 104 THR A N 1
ATOM 621 C CA . THR A 1 104 ? 2.374 -9.865 -1.952 1.00 91.12 104 THR A CA 1
ATOM 622 C C . THR A 1 104 ? 3.491 -9.472 -2.919 1.00 91.12 104 THR A C 1
ATOM 624 O O . THR A 1 104 ? 3.171 -8.926 -3.981 1.00 91.12 104 THR A O 1
ATOM 627 N N . PRO A 1 105 ? 4.767 -9.776 -2.619 1.00 74.38 105 PRO A N 1
ATOM 628 C CA . PRO A 1 105 ? 5.841 -9.711 -3.610 1.00 74.38 105 PRO A CA 1
ATOM 629 C C . PRO A 1 105 ? 5.517 -10.623 -4.806 1.00 74.38 105 PRO A C 1
ATOM 631 O O . PRO A 1 105 ? 4.892 -11.668 -4.607 1.00 74.38 105 PRO A O 1
ATOM 634 N N . GLN A 1 106 ? 5.899 -10.228 -6.025 1.00 64.19 106 GLN A N 1
ATOM 635 C CA . GLN A 1 106 ? 5.599 -10.969 -7.263 1.00 64.19 106 GLN A CA 1
ATOM 636 C C . GLN A 1 106 ? 6.801 -11.772 -7.764 1.00 64.19 106 GLN A C 1
ATOM 638 O O . GLN A 1 106 ? 7.948 -11.296 -7.617 1.00 64.19 106 GLN A O 1
#

Sequence (106 aa):
MTTIARRASISQNGGNGYHGGHGGRGGDAGLLSGFGGAGGAGGAGTGPITTGGDGGDGGTAGLIGSGGNGGNPGLGGNAASTQGTAGAGGDGGLLLGLDGQAGTPQ

Secondary structure (DSSP, 8-state):
-------------S-STTSPPPPPPPPPPPSSB-PPPPPPPPPPP-SSS-PPPPPPPPPPP-SBSPPPPPPPPPPPSSTTSPP-PPPPPPPPPSSB--PPPPPPP-

pLDDT: mean 83.73, std 16.41, range [45.03, 98.19]

Organism: NCBI:txid2871094

Radius of gyration: 17.94 Å; chains: 1; bounding box: 34×50×49 Å

Foldseek 3Di:
DDDDPPDPPPPCPDPDDFEWAAWAEWAAEDAPWDEWGETGEWAAGADPEYETHETHATYAYHQAEETYETYAWYHYNDPNYHTHHWYAWYHAHPNYYYTHHTHDYD